Protein AF-A0A1D1VXB1-F1 (afdb_monomer)

Foldseek 3Di:
DPPDPPDPPVVVCCVQAVVDPVSVVVCCVVVVVVCVVVVVVVVCVVVCVVQPPPDCVNCVVVVDDPPDDDDPPDDDDD

pLDDT: mean 84.29, std 16.2, range [45.12, 97.81]

Sequence (78 aa):
MPPSPISGIADLLYKNVFRRTSTFVLAIIGGGFMFERGFDKIGDTIFETRNKGKLWKDIKHKYETKSDGDTPTGDTEA

Radius of gyration: 28.08 Å; Cα contacts (8 Å, |Δi|>4): 15; chains: 1; bounding box: 63×60×62 Å

Structure (mmCIF, N/CA/C/O backbone):
data_AF-A0A1D1VXB1-F1
#
_entry.id   AF-A0A1D1VXB1-F1
#
loop_
_atom_site.group_PDB
_atom_site.id
_atom_site.type_symbol
_atom_site.label_atom_id
_atom_site.label_alt_id
_atom_site.label_comp_id
_atom_site.label_asym_id
_atom_site.label_entity_id
_atom_site.label_seq_id
_atom_site.pdbx_PDB_ins_code
_atom_site.Cartn_x
_atom_site.Cartn_y
_atom_site.Cartn_z
_atom_site.occupancy
_atom_site.B_iso_or_equiv
_atom_site.auth_seq_id
_atom_site.auth_comp_id
_atom_site.auth_asym_id
_atom_site.auth_atom_id
_atom_site.pdbx_PDB_model_num
ATOM 1 N N . MET A 1 1 ? 17.770 -23.786 -28.119 1.00 64.88 1 MET A N 1
ATOM 2 C CA . MET A 1 1 ? 16.731 -23.854 -27.068 1.00 64.88 1 MET A CA 1
ATOM 3 C C . MET A 1 1 ? 15.764 -22.706 -27.315 1.00 64.88 1 MET A C 1
ATOM 5 O O . MET A 1 1 ? 16.247 -21.579 -27.354 1.00 64.88 1 MET A O 1
ATOM 9 N N . PRO A 1 2 ? 14.472 -22.944 -27.597 1.00 61.28 2 PRO A N 1
ATOM 10 C CA . PRO A 1 2 ? 13.520 -21.846 -27.726 1.00 61.28 2 PRO A CA 1
ATOM 11 C C . PRO A 1 2 ? 13.378 -21.142 -26.364 1.00 61.28 2 PRO A C 1
ATOM 13 O O . PRO A 1 2 ? 13.355 -21.831 -25.342 1.00 61.28 2 PRO A O 1
ATOM 16 N N . PRO A 1 3 ? 13.333 -19.800 -26.315 1.00 67.88 3 PRO A N 1
ATOM 17 C CA . PRO A 1 3 ? 13.094 -19.086 -25.068 1.00 67.88 3 PRO A CA 1
ATOM 18 C C . PRO A 1 3 ? 11.712 -19.468 -24.525 1.00 67.88 3 PRO A C 1
ATOM 20 O O . PRO A 1 3 ? 10.720 -19.425 -25.253 1.00 67.88 3 PRO A O 1
ATOM 23 N N . SER A 1 4 ? 11.649 -19.872 -23.256 1.00 64.38 4 SER A N 1
ATOM 24 C CA . SER A 1 4 ? 10.391 -20.203 -22.584 1.00 64.38 4 SER A CA 1
ATOM 25 C C . SER A 1 4 ? 9.444 -18.992 -22.603 1.00 64.38 4 SER A C 1
ATOM 27 O O . SER A 1 4 ? 9.898 -17.880 -22.320 1.00 64.38 4 SER A O 1
ATOM 29 N N . PRO A 1 5 ? 8.140 -19.163 -22.892 1.00 6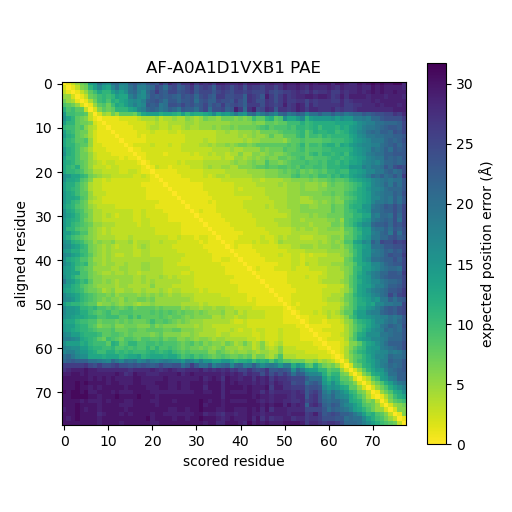6.12 5 PRO A N 1
ATOM 30 C CA . PRO A 1 5 ? 7.172 -18.076 -22.831 1.00 66.12 5 PRO A CA 1
ATOM 31 C C . PRO A 1 5 ? 6.930 -17.720 -21.362 1.00 66.12 5 PRO A C 1
ATOM 33 O O . PRO A 1 5 ? 6.108 -18.325 -20.675 1.00 66.12 5 PRO A O 1
ATOM 36 N N . ILE A 1 6 ? 7.684 -16.757 -20.843 1.00 60.03 6 ILE A N 1
ATOM 37 C CA . ILE A 1 6 ? 7.442 -16.221 -19.508 1.00 60.03 6 ILE A CA 1
ATOM 38 C C . ILE A 1 6 ? 6.169 -15.365 -19.588 1.00 60.03 6 ILE A C 1
ATOM 40 O O . ILE A 1 6 ? 6.183 -14.254 -20.098 1.00 60.03 6 ILE A O 1
ATOM 44 N N . SER A 1 7 ? 5.056 -15.951 -19.135 1.00 69.19 7 SER A N 1
ATOM 45 C CA . SER A 1 7 ? 3.913 -15.321 -18.452 1.00 69.19 7 SER A CA 1
ATOM 46 C C . SER A 1 7 ? 3.640 -13.837 -18.773 1.00 69.19 7 SER A C 1
ATOM 48 O O . SER A 1 7 ? 4.314 -12.929 -18.281 1.00 69.19 7 SER A O 1
ATOM 50 N N . GLY A 1 8 ? 2.571 -13.586 -19.537 1.00 80.06 8 GLY A N 1
ATOM 51 C CA . GLY A 1 8 ? 2.255 -12.287 -20.145 1.00 80.06 8 GLY A CA 1
ATOM 52 C C . GLY A 1 8 ? 2.100 -11.081 -19.206 1.00 80.06 8 GLY A C 1
ATOM 53 O O . GLY A 1 8 ? 2.269 -9.960 -19.672 1.00 80.06 8 GLY A O 1
ATOM 54 N N . ILE A 1 9 ? 1.834 -11.259 -17.904 1.00 86.75 9 ILE A N 1
ATOM 55 C CA . ILE A 1 9 ? 1.696 -10.132 -16.955 1.00 86.75 9 ILE A CA 1
ATOM 56 C C . ILE A 1 9 ? 3.058 -9.667 -16.434 1.00 86.75 9 ILE A C 1
ATOM 58 O O . ILE A 1 9 ? 3.337 -8.469 -16.428 1.00 86.75 9 ILE A O 1
ATOM 62 N N . ALA A 1 10 ? 3.925 -10.596 -16.023 1.00 88.44 10 ALA A N 1
ATOM 63 C CA . ALA A 1 10 ? 5.257 -10.253 -15.524 1.00 88.44 10 ALA A CA 1
ATOM 64 C C . ALA A 1 10 ? 6.094 -9.584 -16.622 1.00 88.44 10 ALA A C 1
ATOM 66 O O . ALA A 1 10 ? 6.757 -8.575 -16.384 1.00 88.44 10 ALA A O 1
ATOM 67 N N . ASP A 1 11 ? 5.980 -10.095 -17.846 1.00 89.81 11 ASP A N 1
ATOM 68 C CA . ASP A 1 11 ? 6.668 -9.562 -19.017 1.00 89.81 11 ASP A CA 1
ATOM 69 C C . ASP A 1 11 ? 6.151 -8.164 -19.404 1.00 89.81 11 ASP A C 1
ATOM 71 O O . ASP A 1 11 ? 6.926 -7.280 -19.780 1.00 89.81 11 ASP A O 1
ATOM 75 N N . LEU A 1 12 ? 4.842 -7.929 -19.262 1.00 91.00 12 LEU A N 1
ATOM 76 C CA . LEU A 1 12 ? 4.215 -6.625 -19.481 1.00 91.00 12 LEU A CA 1
ATOM 77 C C . LEU A 1 12 ? 4.653 -5.604 -18.428 1.00 91.00 12 LEU A C 1
ATOM 79 O O . LEU A 1 12 ? 5.011 -4.479 -18.778 1.00 91.00 12 LEU A O 1
ATOM 83 N N . LEU A 1 13 ? 4.677 -5.990 -17.154 1.00 91.25 13 LEU A N 1
ATOM 84 C CA . LEU A 1 13 ? 5.153 -5.128 -16.075 1.00 91.25 13 LEU A CA 1
ATOM 85 C C . LEU A 1 13 ? 6.642 -4.817 -16.223 1.00 91.25 13 LEU A C 1
ATOM 87 O O . LEU A 1 13 ? 7.049 -3.666 -16.059 1.00 91.25 13 LEU A O 1
ATOM 91 N N . TYR A 1 14 ? 7.455 -5.810 -16.587 1.00 92.12 14 TYR A N 1
ATOM 92 C CA . TYR A 1 14 ? 8.875 -5.591 -16.823 1.00 92.12 14 TYR A CA 1
ATOM 93 C C . TYR A 1 14 ? 9.086 -4.582 -17.948 1.00 92.12 14 TYR A C 1
ATOM 95 O O . TYR A 1 14 ? 9.740 -3.563 -17.745 1.00 92.12 14 TYR A O 1
ATOM 103 N N . LYS A 1 15 ? 8.462 -4.800 -19.109 1.00 91.19 15 LYS A N 1
ATOM 104 C CA . LYS A 1 15 ? 8.628 -3.930 -20.282 1.00 91.19 15 LYS A CA 1
ATOM 105 C C . LYS A 1 15 ? 8.161 -2.493 -20.036 1.00 91.19 15 LYS A C 1
ATOM 107 O O . LYS A 1 15 ? 8.821 -1.582 -20.534 1.00 91.19 15 LYS A O 1
ATOM 112 N N . ASN A 1 16 ? 7.071 -2.297 -19.291 1.00 92.50 16 ASN A N 1
ATOM 113 C CA . ASN A 1 16 ? 6.439 -0.982 -19.126 1.00 92.50 16 ASN A CA 1
ATOM 114 C C . ASN A 1 16 ? 6.870 -0.220 -17.870 1.00 92.50 16 ASN A C 1
ATOM 116 O O . ASN A 1 16 ? 6.900 1.007 -17.890 1.00 92.50 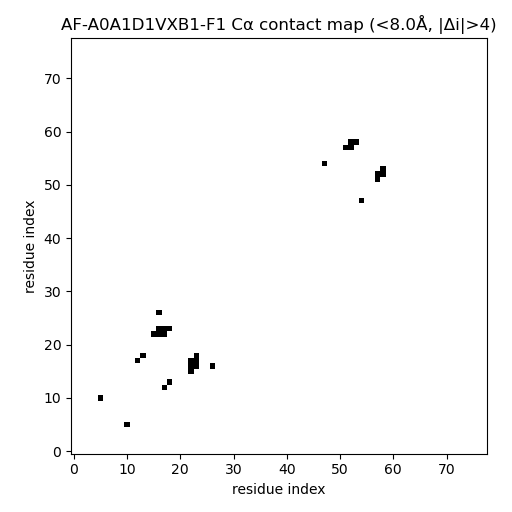16 ASN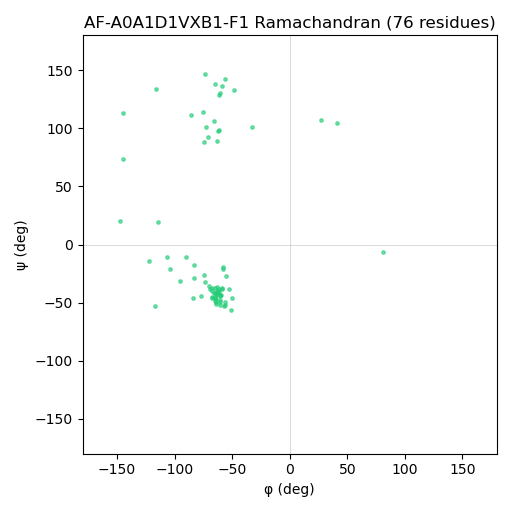 A O 1
ATOM 120 N N . VAL A 1 17 ? 7.194 -0.920 -16.783 1.00 91.62 17 VAL A N 1
ATOM 121 C CA . VAL A 1 17 ? 7.437 -0.295 -15.476 1.00 91.62 17 VAL A CA 1
ATOM 122 C C . VAL A 1 17 ? 8.875 -0.518 -15.023 1.00 91.62 17 VAL A C 1
ATOM 124 O O . VAL A 1 17 ? 9.583 0.451 -14.748 1.00 91.62 17 VAL A O 1
ATOM 127 N N . PHE A 1 18 ? 9.339 -1.771 -15.004 1.00 93.19 18 PHE A N 1
ATOM 128 C CA . PHE A 1 18 ? 10.610 -2.133 -14.360 1.00 93.19 18 PHE A CA 1
ATOM 129 C C . PHE A 1 18 ? 11.851 -2.062 -15.272 1.00 93.19 18 PHE A C 1
ATOM 131 O O . PHE A 1 18 ? 12.971 -2.129 -14.776 1.00 93.19 18 PHE A O 1
ATOM 138 N N . ARG A 1 19 ? 11.695 -1.911 -16.595 1.00 93.38 19 ARG A N 1
ATOM 139 C CA . ARG A 1 19 ? 12.818 -1.920 -17.555 1.00 93.38 19 ARG A CA 1
ATOM 140 C C . ARG A 1 19 ? 13.675 -0.653 -17.526 1.00 93.38 19 ARG A C 1
ATOM 142 O O . ARG A 1 19 ? 14.863 -0.730 -17.828 1.00 93.38 19 ARG A O 1
ATOM 149 N N . ARG A 1 20 ? 13.093 0.516 -17.240 1.00 94.81 20 ARG A N 1
ATOM 150 C CA . ARG A 1 20 ? 13.815 1.801 -17.204 1.00 94.81 20 ARG A CA 1
ATOM 151 C C . ARG A 1 20 ? 13.793 2.370 -15.791 1.00 94.81 20 ARG A C 1
ATOM 153 O O . ARG A 1 20 ? 12.734 2.463 -15.180 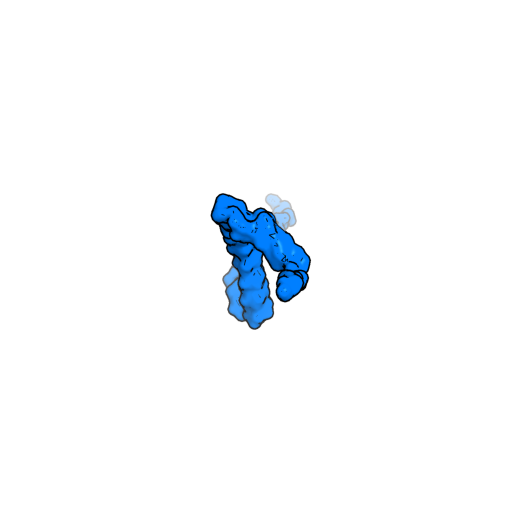1.00 94.81 20 ARG A O 1
ATOM 160 N N . THR A 1 21 ? 14.943 2.828 -15.300 1.00 94.50 21 THR A N 1
ATOM 161 C CA . THR A 1 21 ? 15.060 3.391 -13.945 1.00 94.50 21 THR A CA 1
ATOM 162 C C . THR A 1 21 ? 14.140 4.594 -13.735 1.00 94.50 21 THR A C 1
ATOM 164 O O . THR A 1 21 ? 13.535 4.720 -12.679 1.00 94.50 21 THR A O 1
ATOM 167 N N . SER A 1 22 ? 13.963 5.451 -14.746 1.00 95.06 22 SER A N 1
ATOM 168 C CA . SER A 1 22 ? 13.076 6.617 -14.646 1.00 95.06 22 SER A CA 1
ATOM 169 C C . SER A 1 22 ? 11.601 6.241 -14.463 1.00 95.06 22 SER A C 1
ATOM 171 O O . SER A 1 22 ? 10.934 6.802 -13.598 1.00 95.06 22 SER A O 1
ATOM 173 N N . THR A 1 23 ? 11.086 5.270 -15.227 1.00 94.44 23 THR A N 1
ATOM 174 C CA . THR A 1 23 ? 9.699 4.788 -15.081 1.00 94.44 23 THR A CA 1
ATOM 175 C C . THR A 1 23 ? 9.511 4.016 -13.782 1.00 94.44 23 THR A C 1
ATOM 177 O O . THR A 1 23 ? 8.473 4.137 -13.137 1.00 94.44 23 THR A O 1
ATOM 180 N N . PHE A 1 24 ? 10.535 3.274 -13.366 1.00 95.44 24 PHE A N 1
ATOM 181 C CA . PHE A 1 24 ? 10.537 2.540 -12.110 1.00 95.44 24 PHE A CA 1
ATOM 182 C C . PHE A 1 24 ? 10.458 3.469 -10.894 1.00 95.44 24 PHE A C 1
ATOM 184 O O . PHE A 1 24 ? 9.620 3.262 -10.020 1.00 95.44 24 PHE A O 1
ATOM 191 N N . VAL A 1 25 ? 11.272 4.528 -10.858 1.00 97.25 25 VAL A N 1
ATOM 192 C CA . VAL A 1 25 ? 11.258 5.514 -9.765 1.00 97.25 25 VAL A CA 1
ATOM 193 C C . VAL A 1 25 ? 9.895 6.201 -9.663 1.00 97.25 25 VAL A C 1
ATOM 195 O O . VAL A 1 25 ? 9.351 6.308 -8.567 1.00 97.25 25 VAL A O 1
ATOM 198 N N . LEU A 1 26 ? 9.299 6.601 -10.792 1.00 96.75 26 LEU A N 1
ATOM 199 C CA . LEU A 1 26 ? 7.955 7.190 -10.799 1.00 96.75 26 LEU A CA 1
ATOM 200 C C . LEU A 1 26 ? 6.896 6.215 -10.268 1.00 96.75 26 LEU A C 1
ATOM 202 O O . LEU A 1 26 ? 6.032 6.614 -9.488 1.00 96.75 26 LEU A O 1
ATOM 206 N N . ALA A 1 27 ? 6.983 4.938 -10.645 1.00 96.50 27 ALA A N 1
ATOM 207 C CA . ALA A 1 27 ? 6.075 3.908 -10.155 1.00 96.50 27 ALA A CA 1
ATOM 208 C C . ALA A 1 27 ? 6.222 3.660 -8.648 1.00 96.50 27 ALA A C 1
ATOM 210 O O . ALA A 1 27 ? 5.212 3.473 -7.977 1.00 96.50 27 ALA A O 1
ATOM 211 N N . ILE A 1 28 ? 7.441 3.703 -8.097 1.00 96.31 28 ILE A N 1
ATOM 212 C CA . ILE A 1 28 ? 7.657 3.578 -6.648 1.00 96.31 28 ILE A CA 1
ATOM 213 C C . ILE A 1 28 ? 7.089 4.782 -5.902 1.00 96.31 28 ILE A C 1
ATOM 215 O O . ILE A 1 28 ? 6.412 4.593 -4.901 1.00 96.31 28 ILE A O 1
ATOM 219 N N . ILE A 1 29 ? 7.336 6.007 -6.371 1.00 97.31 29 ILE A N 1
ATOM 220 C CA . ILE A 1 29 ? 6.845 7.215 -5.693 1.00 97.31 29 ILE A CA 1
ATOM 221 C C . ILE A 1 29 ? 5.312 7.248 -5.712 1.00 97.31 29 ILE A C 1
ATOM 223 O O . ILE A 1 29 ? 4.678 7.385 -4.667 1.00 97.31 29 ILE A O 1
ATOM 227 N N . GLY A 1 30 ? 4.708 7.074 -6.892 1.00 97.31 30 GLY A N 1
ATOM 228 C CA . GLY A 1 30 ? 3.250 7.064 -7.027 1.00 97.31 30 GLY A CA 1
ATOM 229 C C . GLY A 1 30 ? 2.605 5.875 -6.313 1.00 97.31 30 GLY A C 1
ATOM 230 O O . GLY A 1 30 ? 1.590 6.029 -5.633 1.00 97.31 30 GLY A O 1
ATOM 231 N N . GLY A 1 31 ? 3.220 4.697 -6.425 1.00 96.88 31 GLY A N 1
ATOM 232 C CA . GLY A 1 31 ? 2.788 3.486 -5.737 1.00 96.88 31 GLY A CA 1
ATOM 233 C C . GLY A 1 31 ? 2.881 3.619 -4.222 1.00 96.88 31 GLY A C 1
ATOM 234 O O . GLY A 1 31 ? 1.938 3.247 -3.538 1.00 96.88 31 GLY A O 1
ATOM 235 N N . GLY A 1 32 ? 3.959 4.206 -3.703 1.00 97.31 32 GLY A N 1
ATOM 236 C CA . GLY A 1 32 ? 4.163 4.456 -2.277 1.00 97.31 32 GLY A CA 1
ATOM 237 C C . GLY A 1 32 ? 3.082 5.355 -1.686 1.00 97.31 32 GLY A C 1
ATOM 238 O O . GLY A 1 32 ? 2.466 4.978 -0.696 1.00 97.31 32 GLY A O 1
ATOM 239 N N . PHE A 1 33 ? 2.770 6.476 -2.344 1.00 96.06 33 PHE A N 1
ATOM 240 C CA . PHE A 1 33 ? 1.708 7.388 -1.898 1.00 96.06 33 PHE A CA 1
ATOM 241 C C . PHE A 1 33 ? 0.327 6.713 -1.846 1.00 96.06 33 PHE A C 1
ATOM 243 O O . PHE A 1 33 ? -0.424 6.860 -0.882 1.00 96.06 33 PHE A O 1
ATOM 250 N N . MET A 1 34 ? -0.015 5.940 -2.881 1.00 96.94 34 MET A N 1
ATOM 251 C CA . MET A 1 34 ? -1.279 5.197 -2.908 1.00 96.94 34 MET A CA 1
ATOM 252 C C . MET A 1 34 ? -1.299 4.058 -1.884 1.00 96.94 34 MET A C 1
ATOM 254 O O . MET A 1 34 ? -2.334 3.804 -1.263 1.00 96.94 34 MET A O 1
ATOM 258 N N . PHE A 1 35 ? -0.166 3.378 -1.709 1.00 96.75 35 PHE A N 1
ATOM 259 C CA . PHE A 1 35 ? -0.019 2.278 -0.768 1.00 96.75 35 PHE A CA 1
ATOM 260 C C . PHE A 1 35 ? -0.194 2.760 0.666 1.00 96.75 35 PHE A C 1
ATOM 262 O O . PHE A 1 35 ? -1.021 2.188 1.359 1.00 96.75 35 PHE A O 1
ATOM 269 N N . GLU A 1 36 ? 0.489 3.827 1.084 1.00 95.69 36 GLU A N 1
ATOM 270 C CA . GLU A 1 36 ? 0.339 4.437 2.414 1.00 95.69 36 GLU A CA 1
ATOM 271 C C . GLU A 1 36 ? -1.138 4.717 2.727 1.00 95.69 36 GLU A C 1
ATOM 273 O O . GLU A 1 36 ? -1.711 4.146 3.655 1.00 95.69 36 GLU A O 1
ATOM 278 N N . ARG A 1 37 ? -1.818 5.479 1.858 1.00 96.00 37 ARG A N 1
ATOM 279 C CA . ARG A 1 37 ? -3.221 5.874 2.062 1.00 96.00 37 ARG A CA 1
ATOM 280 C C . ARG A 1 37 ? -4.179 4.687 2.185 1.00 96.00 37 ARG A C 1
ATOM 282 O O . ARG A 1 37 ? -5.162 4.764 2.930 1.00 96.00 37 ARG A O 1
ATOM 289 N N . GLY A 1 38 ? -3.952 3.641 1.393 1.00 96.62 38 GLY A N 1
ATOM 290 C CA . GLY A 1 38 ? -4.765 2.428 1.405 1.00 96.62 38 GLY A CA 1
ATOM 291 C C . GLY A 1 38 ? -4.445 1.529 2.595 1.00 96.62 38 GLY A C 1
ATOM 292 O O . GLY A 1 38 ? -5.359 1.043 3.261 1.00 96.62 38 GLY A O 1
ATOM 293 N N . PHE A 1 39 ? -3.159 1.335 2.874 1.00 96.38 39 PHE A N 1
ATOM 294 C CA . PHE A 1 39 ? -2.669 0.436 3.907 1.00 96.38 39 PHE A CA 1
ATOM 295 C C . PHE A 1 39 ? -3.035 0.929 5.305 1.00 96.38 39 PHE A C 1
ATOM 297 O O . PHE A 1 39 ? -3.498 0.116 6.099 1.00 96.38 39 PHE A O 1
ATOM 304 N N . ASP A 1 40 ? -2.961 2.237 5.569 1.00 95.75 40 ASP A N 1
ATOM 305 C CA . ASP A 1 40 ? -3.406 2.825 6.840 1.00 95.75 40 ASP A CA 1
ATOM 306 C C . ASP A 1 40 ? -4.868 2.475 7.134 1.00 95.75 40 ASP A C 1
ATOM 308 O O . ASP A 1 40 ? -5.194 1.890 8.165 1.00 95.75 40 ASP A O 1
ATOM 312 N N . LYS A 1 41 ? -5.764 2.733 6.170 1.00 96.81 41 LYS A N 1
ATOM 313 C CA . LYS A 1 41 ? -7.198 2.443 6.328 1.00 96.81 41 LYS A CA 1
ATOM 314 C C . LYS A 1 41 ? -7.479 0.957 6.512 1.00 96.81 41 LYS A C 1
ATOM 316 O O . LYS A 1 41 ? -8.369 0.586 7.280 1.00 96.81 41 LYS A O 1
ATOM 321 N N . ILE A 1 42 ? -6.776 0.105 5.769 1.00 97.25 42 ILE A N 1
ATOM 322 C CA . ILE A 1 42 ? -6.915 -1.349 5.887 1.00 97.25 42 ILE A CA 1
ATOM 323 C C . ILE A 1 42 ? -6.447 -1.797 7.273 1.00 97.25 42 ILE A C 1
ATOM 325 O O . ILE A 1 42 ? -7.154 -2.563 7.929 1.00 97.25 42 ILE A O 1
ATOM 329 N N . GLY A 1 43 ? -5.301 -1.292 7.729 1.00 97.44 43 GLY A N 1
ATOM 330 C CA . GLY A 1 43 ? -4.738 -1.562 9.047 1.00 97.44 43 GLY A CA 1
ATOM 331 C C . GLY A 1 43 ? -5.707 -1.189 10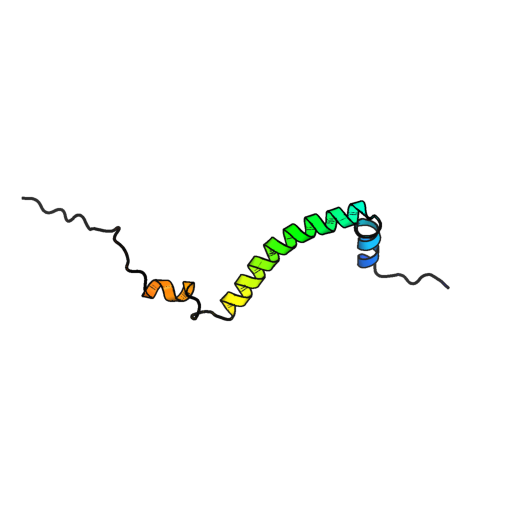.162 1.00 97.44 43 GLY A C 1
ATOM 332 O O . GLY A 1 43 ? -6.061 -2.054 10.967 1.00 97.44 43 GLY A O 1
ATOM 333 N N . ASP A 1 44 ? -6.217 0.042 10.141 1.00 96.56 44 ASP A N 1
ATOM 334 C CA . ASP A 1 44 ? -7.228 0.520 11.088 1.00 96.56 44 ASP A CA 1
ATOM 335 C C . ASP A 1 44 ? -8.465 -0.377 11.061 1.00 96.56 44 ASP A C 1
ATOM 337 O O . ASP A 1 44 ? -8.892 -0.889 12.091 1.00 96.56 44 ASP A O 1
ATOM 341 N N . THR A 1 45 ? -9.004 -0.671 9.877 1.00 96.38 45 THR A N 1
ATOM 342 C CA . THR A 1 45 ? -10.213 -1.500 9.748 1.00 96.38 45 THR A CA 1
ATOM 343 C C . THR A 1 45 ? -10.014 -2.892 10.344 1.00 96.38 45 THR A C 1
ATOM 345 O O . THR A 1 45 ? -10.893 -3.404 11.047 1.00 96.38 45 THR A O 1
ATOM 348 N N . ILE A 1 46 ? -8.866 -3.522 10.083 1.00 97.81 46 ILE A N 1
ATOM 349 C CA . ILE A 1 46 ? -8.532 -4.842 10.629 1.00 97.81 46 ILE A CA 1
ATOM 350 C C . ILE A 1 46 ? -8.401 -4.756 12.148 1.00 97.81 46 ILE A C 1
ATOM 352 O O . ILE A 1 46 ? -8.997 -5.570 12.859 1.00 97.81 46 ILE A O 1
ATOM 356 N N . PHE A 1 47 ? -7.653 -3.774 12.651 1.00 96.62 47 PHE A N 1
ATOM 357 C CA . PHE A 1 47 ? -7.419 -3.590 14.078 1.00 96.62 47 PHE A CA 1
ATOM 358 C C . PHE A 1 47 ? -8.724 -3.341 14.834 1.00 96.62 47 PHE A C 1
ATOM 360 O O . PHE A 1 47 ? -9.028 -4.027 15.811 1.00 96.62 47 PHE A O 1
ATOM 367 N N . GLU A 1 48 ? -9.536 -2.413 14.350 1.00 96.38 48 GLU A N 1
ATOM 368 C CA . GLU A 1 48 ? -10.822 -2.062 14.934 1.00 96.38 48 GLU A CA 1
ATOM 369 C C . GLU A 1 48 ? -11.793 -3.236 14.886 1.00 96.38 48 GLU A C 1
ATOM 371 O O . GLU A 1 48 ? -12.449 -3.537 15.880 1.00 96.38 48 GLU A O 1
ATOM 376 N N . THR A 1 49 ? -11.845 -3.962 13.765 1.00 95.94 49 THR A N 1
ATOM 377 C CA . THR A 1 49 ? -12.726 -5.128 13.629 1.00 95.94 49 THR A CA 1
ATOM 378 C C . THR A 1 49 ? -12.356 -6.239 14.602 1.00 95.94 49 THR A C 1
ATOM 380 O O . THR A 1 49 ? -13.241 -6.908 15.137 1.00 95.94 49 THR A O 1
ATOM 383 N N . ARG A 1 50 ? -11.061 -6.430 14.866 1.00 97.06 50 ARG A N 1
ATOM 384 C CA . ARG A 1 50 ? -10.572 -7.427 15.826 1.00 97.06 50 ARG A CA 1
ATOM 385 C C . ARG A 1 50 ? -10.783 -7.020 17.281 1.00 97.06 50 ARG A C 1
ATOM 387 O O . ARG A 1 50 ? -10.896 -7.897 18.131 1.00 97.06 50 ARG A O 1
ATOM 394 N N .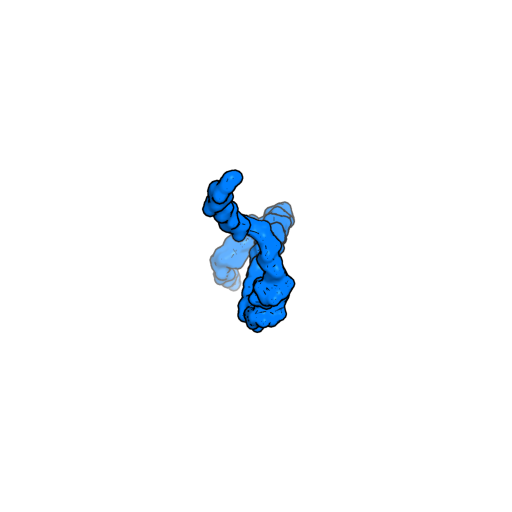 ASN A 1 51 ? -10.852 -5.724 17.566 1.00 96.69 51 ASN A N 1
ATOM 395 C CA . ASN A 1 51 ? -10.907 -5.191 18.925 1.00 96.69 51 ASN A CA 1
ATOM 396 C C . ASN A 1 51 ? -12.234 -4.479 19.253 1.00 96.69 51 ASN A C 1
ATOM 398 O O . ASN A 1 51 ? -12.300 -3.715 20.219 1.00 96.69 51 ASN A O 1
ATOM 402 N N . LYS A 1 52 ? -13.298 -4.747 18.484 1.00 93.69 52 LYS A N 1
ATOM 403 C CA . LYS A 1 52 ? -14.633 -4.168 18.702 1.00 93.69 52 LYS A CA 1
ATOM 404 C C . LYS A 1 52 ? -15.073 -4.281 20.161 1.00 93.69 52 LYS A C 1
ATOM 406 O O . LYS A 1 52 ? -14.970 -5.342 20.777 1.00 93.69 52 LYS A O 1
ATOM 411 N N . GLY A 1 53 ? -15.582 -3.181 20.701 1.00 90.38 53 GLY A N 1
ATOM 412 C CA . GLY A 1 53 ? -16.078 -3.078 22.074 1.00 90.38 53 GLY A CA 1
ATOM 413 C C . GLY A 1 53 ? -14.990 -2.867 23.128 1.00 90.38 53 GLY A C 1
ATOM 414 O O . GLY A 1 53 ? -15.326 -2.629 24.286 1.00 90.38 53 GLY A O 1
ATOM 415 N N . LYS A 1 54 ? -13.704 -2.927 22.753 1.00 93.00 54 LYS A N 1
ATOM 416 C CA . LYS A 1 54 ? -12.570 -2.610 23.639 1.00 93.00 54 LYS A CA 1
ATOM 417 C C . LYS A 1 54 ? -11.947 -1.251 23.343 1.00 93.00 54 LYS A C 1
ATOM 419 O O . LYS A 1 54 ? -11.256 -0.710 24.202 1.00 93.00 54 LYS A O 1
ATOM 424 N N . LEU A 1 55 ? -12.142 -0.707 22.141 1.00 94.31 55 LEU A N 1
ATOM 425 C CA . LEU A 1 55 ? -11.550 0.577 21.787 1.00 94.31 55 LEU A CA 1
ATOM 426 C C . LEU A 1 55 ? -12.288 1.711 22.490 1.00 94.31 55 LEU A C 1
ATOM 428 O O . LEU A 1 55 ? -13.511 1.680 22.619 1.00 94.31 55 LEU A O 1
ATOM 432 N N . TRP A 1 56 ? -11.546 2.763 22.850 1.00 93.00 56 TRP A N 1
ATOM 433 C CA . TRP A 1 56 ? -12.124 3.974 23.431 1.00 93.00 56 TRP A CA 1
ATOM 434 C C . TRP A 1 56 ? -13.291 4.501 22.597 1.00 93.00 56 TRP A C 1
ATOM 436 O O . TRP A 1 56 ? -14.358 4.738 23.141 1.00 93.00 56 TRP A O 1
ATOM 446 N N . LYS A 1 57 ? -13.141 4.586 21.270 1.00 91.31 57 LYS A N 1
ATOM 447 C CA . LYS A 1 57 ? -14.208 5.037 20.362 1.00 91.31 57 LYS A CA 1
ATOM 448 C C . LYS A 1 57 ? -15.518 4.241 20.473 1.00 91.31 57 LYS A C 1
ATOM 450 O O . LYS A 1 57 ? -16.576 4.807 20.224 1.00 91.31 57 LYS A O 1
ATOM 455 N N . ASP A 1 58 ? -15.461 2.974 20.890 1.00 91.19 58 ASP A N 1
ATOM 456 C CA . ASP A 1 58 ? -16.646 2.130 21.061 1.00 91.19 58 ASP A CA 1
ATOM 457 C C . ASP A 1 58 ? -17.322 2.371 22.418 1.00 91.19 58 ASP A C 1
ATOM 459 O O . ASP A 1 58 ? -18.533 2.219 22.529 1.00 91.19 58 ASP A O 1
ATOM 463 N N . ILE A 1 59 ? -16.568 2.762 23.453 1.00 91.00 59 ILE A N 1
ATOM 464 C CA . ILE A 1 59 ? -17.063 2.944 24.833 1.00 91.00 59 ILE A CA 1
ATOM 465 C C . ILE A 1 59 ? -17.188 4.411 25.266 1.00 91.00 59 IL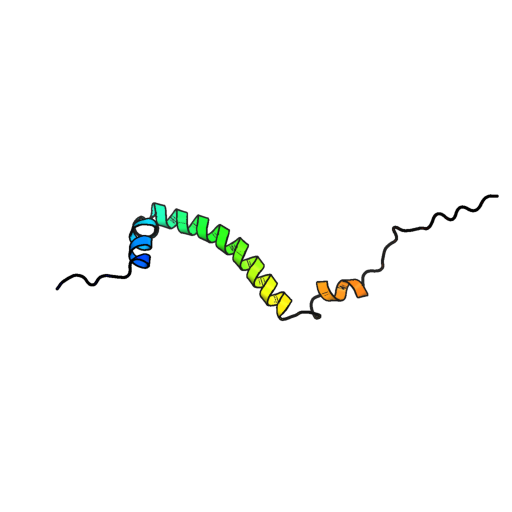E A C 1
ATOM 467 O O . ILE A 1 59 ? -17.796 4.686 26.296 1.00 91.00 59 ILE A O 1
ATOM 471 N N . LYS A 1 60 ? -16.658 5.353 24.481 1.00 90.75 60 LYS A N 1
ATOM 472 C CA . LYS A 1 60 ? -16.605 6.800 24.758 1.00 90.75 60 LYS A CA 1
ATOM 473 C C . LYS A 1 60 ? -17.972 7.386 25.102 1.00 90.75 60 LYS A C 1
ATOM 475 O O . LYS A 1 60 ? -18.087 8.174 26.032 1.00 90.75 60 LYS A O 1
ATOM 480 N N . HIS A 1 61 ? -19.021 6.910 24.430 1.00 87.94 61 HIS A N 1
ATOM 481 C CA . HIS A 1 61 ? -20.410 7.310 24.668 1.00 87.94 61 HIS A CA 1
ATOM 482 C C . HIS A 1 61 ? -20.903 7.078 26.108 1.00 87.94 61 HIS A C 1
ATOM 484 O O . HIS A 1 61 ? -21.906 7.659 26.506 1.00 87.94 61 HIS A O 1
ATOM 490 N N . LYS A 1 62 ? -20.234 6.220 26.888 1.00 86.44 62 LYS A N 1
ATOM 491 C CA . LYS A 1 62 ? -20.571 5.954 28.294 1.00 86.44 62 LYS A CA 1
ATOM 492 C C . LYS A 1 62 ? -19.986 6.984 29.259 1.00 86.44 62 LYS A C 1
ATOM 494 O O . LYS A 1 62 ? -20.410 7.031 30.408 1.00 86.44 62 LYS A O 1
ATOM 499 N N . TYR A 1 63 ? -18.996 7.751 28.812 1.00 84.94 63 TYR A N 1
ATOM 500 C CA . TYR A 1 63 ? -18.174 8.614 29.662 1.00 84.94 63 TYR A CA 1
ATOM 501 C C . TYR A 1 63 ? -18.212 10.083 29.241 1.00 84.94 63 TYR A C 1
ATOM 503 O O . TYR A 1 63 ? -17.799 10.942 30.013 1.00 84.94 63 TYR A O 1
ATOM 511 N N . GLU A 1 64 ? -18.716 10.388 28.045 1.00 86.31 64 GLU A N 1
ATOM 512 C CA . GLU A 1 64 ? -19.029 11.761 27.6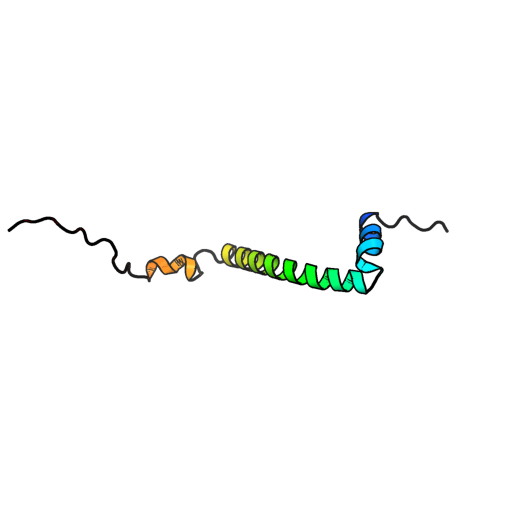60 1.00 86.31 64 GLU A CA 1
ATOM 513 C C . GLU A 1 64 ? -20.440 12.121 28.129 1.00 86.31 64 GLU A C 1
ATOM 515 O O . GLU A 1 64 ? -21.438 11.592 27.637 1.00 86.31 64 GLU A O 1
ATOM 520 N N . THR A 1 65 ? -20.521 13.028 29.101 1.00 69.88 65 THR A N 1
ATOM 521 C CA . THR A 1 65 ? -21.766 13.695 29.485 1.00 69.88 65 THR A CA 1
ATOM 522 C C . THR A 1 65 ? -22.280 14.470 28.272 1.00 69.88 65 THR A C 1
ATOM 524 O O . THR A 1 65 ? -21.514 15.209 27.653 1.00 69.88 65 THR A O 1
ATOM 527 N N . LYS A 1 66 ? -23.563 14.321 27.911 1.00 62.34 66 LYS A N 1
ATOM 528 C CA . LYS A 1 66 ? -24.200 15.241 26.959 1.00 62.34 66 LYS A CA 1
ATOM 529 C C . LYS A 1 66 ? -24.157 16.637 27.585 1.00 62.34 66 LYS A C 1
ATOM 531 O O . LYS A 1 66 ? -24.984 16.932 28.434 1.00 62.34 66 LYS A O 1
ATOM 536 N N . SER A 1 67 ? -23.197 17.469 27.199 1.00 52.19 67 SER A N 1
ATOM 537 C CA . SER A 1 67 ? -23.290 18.911 27.400 1.00 52.19 67 SER A CA 1
ATOM 538 C C . SER A 1 67 ? -24.295 19.442 26.380 1.00 52.19 67 SER A C 1
ATOM 540 O O . SER A 1 67 ? -23.949 19.698 25.228 1.00 52.19 67 SER A O 1
ATOM 542 N N . ASP A 1 68 ? -25.554 19.428 26.806 1.00 58.12 68 ASP A N 1
ATOM 543 C CA . ASP A 1 68 ? -26.549 20.488 26.647 1.00 58.12 68 ASP A CA 1
ATOM 544 C C . ASP A 1 68 ? -26.603 21.211 25.294 1.00 58.12 68 ASP A C 1
ATOM 546 O O . ASP A 1 68 ? -25.823 22.113 24.995 1.00 58.12 68 ASP A O 1
ATOM 550 N N . GLY A 1 69 ? -27.625 20.861 24.514 1.00 55.16 69 GLY A N 1
ATOM 551 C CA . GLY A 1 69 ? -28.086 21.629 23.359 1.00 55.16 69 GLY A CA 1
ATOM 552 C C . GLY A 1 69 ? -29.593 21.521 23.127 1.00 55.16 69 GLY A C 1
ATOM 553 O O . GLY A 1 69 ? -30.038 21.756 22.014 1.00 55.16 69 GLY A O 1
ATOM 554 N N . ASP A 1 70 ? -30.364 21.132 24.146 1.00 56.19 70 ASP A N 1
ATOM 555 C CA . ASP A 1 70 ? -31.826 21.069 24.065 1.00 56.19 70 ASP A CA 1
ATOM 556 C C . ASP A 1 70 ? -32.412 21.462 25.428 1.00 56.19 70 ASP A C 1
ATOM 558 O O . ASP A 1 70 ? -32.822 20.637 26.244 1.00 56.19 70 ASP A O 1
ATOM 562 N N . THR A 1 71 ? -32.340 22.758 25.734 1.00 54.22 71 THR A N 1
ATOM 563 C CA . THR A 1 71 ? -33.209 23.358 26.747 1.00 54.22 71 THR A CA 1
ATOM 564 C C . THR A 1 71 ? -34.580 23.497 26.088 1.00 54.22 71 THR A C 1
ATOM 566 O O . THR A 1 71 ? -34.689 24.285 25.147 1.00 54.22 71 THR A O 1
ATOM 569 N N . PRO A 1 72 ? -35.633 22.787 26.535 1.00 50.53 72 PRO A N 1
ATOM 570 C CA . PRO A 1 72 ? -36.976 23.154 26.134 1.00 50.53 72 PRO A CA 1
ATOM 571 C C . PRO A 1 72 ? -37.219 24.520 26.769 1.00 50.53 72 PRO A C 1
ATOM 573 O O . PRO A 1 72 ? -37.340 24.628 27.991 1.00 50.53 72 PRO A O 1
ATOM 576 N N . THR A 1 73 ? -37.202 25.580 25.962 1.00 55.94 73 THR A N 1
ATOM 577 C CA . THR A 1 73 ? -37.728 26.880 26.369 1.00 55.94 73 THR A CA 1
ATOM 578 C C . THR A 1 73 ? -39.212 26.680 26.608 1.00 55.94 73 THR A C 1
ATOM 580 O O . THR A 1 73 ? -40.002 26.780 25.676 1.00 55.94 73 THR A O 1
ATOM 583 N N . GLY A 1 74 ? -39.548 26.312 27.844 1.00 53.94 74 GLY A N 1
ATOM 584 C CA . GLY A 1 74 ? -40.898 26.335 28.364 1.00 53.94 74 GLY A CA 1
ATOM 585 C C . GLY A 1 74 ? -41.379 27.774 28.342 1.00 53.94 74 GLY A C 1
ATOM 586 O O . GLY A 1 74 ? -41.043 28.581 29.204 1.00 53.94 74 GLY A O 1
ATOM 587 N N . ASP A 1 75 ? -42.123 28.084 27.298 1.00 61.12 75 ASP A N 1
ATOM 588 C CA . ASP A 1 75 ? -43.296 28.930 27.332 1.00 61.12 75 ASP A CA 1
ATOM 589 C C . ASP A 1 75 ? -44.041 28.774 28.668 1.00 61.12 75 ASP A C 1
ATOM 591 O O . ASP A 1 75 ? -44.757 27.808 28.915 1.00 61.12 75 ASP A O 1
ATOM 595 N N . THR A 1 76 ? -43.858 29.735 29.572 1.00 58.09 76 THR A N 1
ATOM 596 C CA . THR A 1 76 ? -44.842 30.042 30.612 1.00 58.09 76 THR A CA 1
ATOM 597 C C . THR A 1 76 ? -44.834 31.544 30.866 1.00 58.09 76 THR A C 1
ATOM 599 O O . THR A 1 76 ? -43.848 32.124 31.316 1.00 58.09 76 THR A O 1
ATOM 602 N N . GLU A 1 77 ? -45.962 32.139 30.496 1.00 45.12 77 GLU A N 1
ATOM 603 C CA . GLU A 1 77 ? -46.403 33.505 30.754 1.00 45.12 77 GLU A CA 1
ATOM 604 C C . GLU A 1 77 ? -46.430 33.832 32.261 1.00 45.12 77 GLU A C 1
ATOM 606 O O . GLU A 1 77 ? -46.842 32.989 33.061 1.00 45.12 77 GLU A O 1
ATOM 611 N N . ALA A 1 78 ? -46.061 35.069 32.624 1.00 47.78 78 ALA A N 1
ATOM 612 C CA . ALA A 1 78 ? -46.578 35.827 33.775 1.00 47.78 78 ALA A CA 1
ATOM 613 C C . ALA A 1 78 ? -46.196 37.312 33.655 1.00 47.78 78 ALA A C 1
ATOM 615 O O . ALA A 1 78 ? -44.997 37.593 33.422 1.00 47.78 78 ALA A O 1
#

Solvent-accessible surface area (backbone atoms only — not comparable to full-atom values): 5005 Å² total; per-residue (Å²): 132,82,81,76,84,69,54,75,63,64,50,48,46,36,72,70,33,65,68,41,72,72,49,31,53,51,49,50,56,56,47,47,58,54,44,51,66,50,49,53,55,50,50,51,51,54,52,49,67,76,40,67,79,70,42,62,88,65,50,43,78,81,73,57,77,84,81,79,90,77,79,82,80,73,87,74,92,134

InterPro domains:
  IPR008027 Cytochrome b-c1 complex subunit 9 [PF05365] (12-63)
  IPR008027 Cytochrome b-c1 complex subunit 9 [PTHR12980] (7-67)
  IPR036656 Cytochrome b-c1 complex subunit 9 superfamily [G3DSA:1.20.5.260] (7-66)
  IPR036656 Cytochrome b-c1 complex subunit 9 superfamily [SSF81514] (8-65)

Secondary structure (DSSP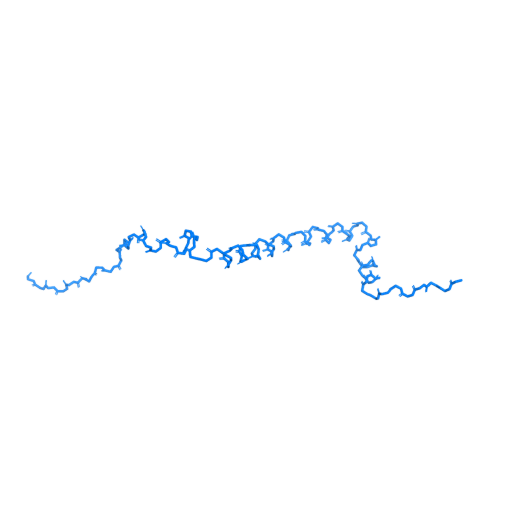, 8-state):
-PPP---HHHHHHIIIIISSHHHHHHHHHHHHHHHHHHHHHHHHHHHHHHTTTTSHHHHGGGTS--------------

Nearest PDB structures (foldseek):
  1pp9-assembly1_J  TM=8.505E-01  e=3.245E-04  Bos taurus
  3h1j-assembly1_W  TM=8.646E-01  e=4.301E-04  Gallus gallus
  3h1l-assembly1_W  TM=8.623E-01  e=6.118E-04  Gallus gallus
  6zfu-assembly1_J  TM=8.735E-01  e=7.043E-04  Bos taurus
  3h1k-assembly1_W  TM=8.625E-01  e=8.701E-04  Gallus gallus

Mean predicted aligned error: 11.66 Å

Organism: Ramazzottius varieornatus (NCBI:txid947166)